Protein AF-A0A847YAJ8-F1 (afdb_monomer_lite)

pLDDT: mean 90.89, std 9.53, range [48.81, 96.44]

Sequence (92 aa):
GNSQVFLFDIVKLYGKRVSEIHFRQSQDGVWTEAFGPGDIDYARLARELIAMGVRPHLVLEQAAEAGTPHTMDGVAAHRQGRKYVVELFGRA

Radius of gyration: 13.33 Å; chains: 1; bounding box: 27×26×34 Å

Foldseek 3Di:
DQPLVCPVVCCVVCVQVAQEDEDWADAPPFTEQAADDHSHPVLVVLVSCVVVVHDHHYHYDGDHDPPHPPPDDNVVRDVRNVVRCCVRNVPD

Secondary structure (DSSP, 8-state):
---HHHHHHHHHHHGGG--EEEE--EETTEEPSS--SSSS-HHHHHHHHHHHT---EEEE-----TT----S-HHHHHHHHHHHHHHHHTT-

Structure (mmCIF, N/CA/C/O backbone):
data_AF-A0A847YAJ8-F1
#
_entry.id   AF-A0A847YAJ8-F1
#
loop_
_atom_site.group_PDB
_atom_site.id
_atom_site.type_symbol
_atom_site.label_atom_id
_atom_site.label_alt_id
_atom_site.label_comp_id
_atom_site.label_asym_id
_atom_site.label_entity_id
_atom_site.label_seq_id
_atom_site.pdbx_PDB_ins_code
_atom_site.Cartn_x
_atom_site.Cartn_y
_atom_site.Cartn_z
_atom_site.occupancy
_atom_site.B_iso_or_equiv
_atom_site.auth_seq_id
_atom_site.auth_comp_id
_atom_site.auth_asym_id
_atom_site.auth_atom_id
_atom_site.pdbx_PDB_model_num
ATOM 1 N N . GLY A 1 1 ? 4.869 10.277 -6.192 1.00 48.81 1 GLY A N 1
ATOM 2 C CA . GLY A 1 1 ? 4.489 10.985 -4.957 1.00 48.81 1 GLY A CA 1
ATOM 3 C C . GLY A 1 1 ? 4.811 10.069 -3.809 1.00 48.81 1 GLY A C 1
ATOM 4 O O . GLY A 1 1 ? 4.030 9.169 -3.558 1.00 48.81 1 GLY A O 1
ATOM 5 N N . ASN A 1 2 ? 5.978 10.249 -3.190 1.00 55.38 2 ASN A N 1
ATOM 6 C CA . ASN A 1 2 ? 6.560 9.281 -2.256 1.00 55.38 2 ASN A CA 1
ATOM 7 C C . ASN A 1 2 ? 6.748 9.962 -0.908 1.00 55.38 2 ASN A C 1
ATOM 9 O O . ASN A 1 2 ? 7.828 10.452 -0.597 1.00 55.38 2 ASN A O 1
ATOM 13 N N . SER A 1 3 ? 5.675 10.073 -0.131 1.00 61.66 3 SER A N 1
ATOM 14 C CA . SER A 1 3 ? 5.791 10.610 1.219 1.00 61.66 3 SER A CA 1
ATOM 15 C C . SER A 1 3 ? 5.099 9.701 2.217 1.00 61.66 3 SER A C 1
ATOM 17 O O . SER A 1 3 ? 4.008 9.988 2.707 1.00 61.66 3 SER A O 1
ATOM 19 N N . GLN A 1 4 ? 5.796 8.616 2.573 1.00 68.06 4 GLN A N 1
ATOM 20 C CA . GLN A 1 4 ? 5.540 7.921 3.835 1.00 68.06 4 GLN A CA 1
ATOM 21 C C . GLN A 1 4 ? 5.556 8.913 5.015 1.00 68.06 4 GLN A C 1
ATOM 23 O O . GLN A 1 4 ? 4.840 8.711 5.993 1.00 68.06 4 GLN A O 1
ATOM 28 N N . VAL A 1 5 ? 6.335 9.999 4.903 1.00 72.56 5 VAL A N 1
ATOM 29 C CA . VAL A 1 5 ? 6.499 11.022 5.945 1.00 72.56 5 VAL A CA 1
ATOM 30 C C . VAL A 1 5 ? 5.154 11.584 6.409 1.00 72.56 5 VAL A C 1
ATOM 32 O O . VAL A 1 5 ? 4.947 11.691 7.610 1.00 72.56 5 VAL A O 1
ATOM 35 N N . PHE A 1 6 ? 4.211 11.855 5.500 1.00 83.94 6 PHE A N 1
ATOM 36 C CA . PHE A 1 6 ? 2.892 12.384 5.881 1.00 83.94 6 PHE A CA 1
ATOM 37 C C . PHE A 1 6 ? 1.821 11.313 6.090 1.00 83.94 6 PHE A C 1
ATOM 39 O O . PHE A 1 6 ? 0.792 11.599 6.701 1.00 83.94 6 PHE A O 1
ATOM 46 N N . LEU A 1 7 ? 2.031 10.086 5.605 1.00 89.75 7 LEU A N 1
ATOM 47 C CA . LEU A 1 7 ? 1.022 9.026 5.670 1.00 89.75 7 LEU A CA 1
ATOM 48 C C . LEU A 1 7 ? 0.541 8.792 7.106 1.00 89.75 7 LEU A C 1
ATOM 50 O O . LEU A 1 7 ? -0.659 8.804 7.371 1.00 89.75 7 LEU A O 1
ATOM 54 N N . PHE A 1 8 ? 1.473 8.608 8.040 1.00 90.88 8 PHE A N 1
ATOM 55 C CA . PHE A 1 8 ? 1.122 8.265 9.417 1.00 90.88 8 PHE A CA 1
ATOM 56 C C . PHE A 1 8 ? 0.535 9.444 10.197 1.00 90.88 8 PHE A C 1
ATOM 58 O O . PHE A 1 8 ? -0.316 9.238 11.060 1.00 90.88 8 PHE A O 1
ATOM 65 N N . ASP A 1 9 ? 0.901 10.680 9.852 1.00 91.88 9 ASP A N 1
ATOM 66 C CA . ASP A 1 9 ? 0.246 11.864 10.412 1.00 91.88 9 ASP A CA 1
ATOM 67 C C . ASP A 1 9 ? -1.215 11.950 9.952 1.00 91.88 9 ASP A C 1
ATOM 69 O O . ASP A 1 9 ? -2.109 12.184 10.766 1.00 91.88 9 ASP A O 1
ATOM 73 N N . ILE A 1 10 ? -1.487 11.673 8.672 1.00 91.50 10 ILE A N 1
ATOM 74 C CA . ILE A 1 10 ? -2.852 11.617 8.133 1.00 91.50 10 ILE A CA 1
ATOM 75 C C . ILE A 1 10 ? -3.660 10.493 8.785 1.00 91.50 10 ILE A C 1
ATOM 77 O O . ILE A 1 10 ? -4.803 10.717 9.187 1.00 91.50 10 ILE A O 1
ATOM 81 N N . VAL A 1 11 ? -3.078 9.304 8.949 1.00 92.38 11 VAL A N 1
ATOM 82 C CA . VAL A 1 11 ? -3.737 8.170 9.620 1.00 92.38 11 VAL A CA 1
ATOM 83 C C . VAL A 1 11 ? -4.043 8.511 11.078 1.00 92.38 11 VAL A C 1
ATOM 85 O O . VAL A 1 11 ? -5.168 8.305 11.530 1.00 92.38 11 VAL A O 1
ATOM 88 N N . LYS A 1 12 ? -3.100 9.125 11.800 1.00 92.81 12 LYS A N 1
ATOM 89 C CA . LYS A 1 12 ? -3.299 9.569 13.185 1.00 92.81 12 LYS A CA 1
ATOM 90 C C . LYS A 1 12 ? -4.390 10.631 13.318 1.00 92.81 12 LYS A C 1
ATOM 92 O O . LYS A 1 12 ? -5.216 10.541 14.224 1.00 92.81 12 LYS A O 1
ATOM 97 N N . LEU A 1 13 ? -4.392 11.642 12.451 1.00 94.56 13 LEU A N 1
ATOM 98 C CA . LEU A 1 13 ? -5.344 12.752 12.526 1.00 94.56 13 LEU A CA 1
ATOM 99 C C . LEU A 1 13 ? -6.738 12.347 12.041 1.00 94.56 13 LEU A C 1
ATOM 101 O O . LEU A 1 13 ? -7.743 12.807 12.586 1.00 94.56 13 LEU A O 1
ATOM 105 N N . TYR A 1 14 ? -6.811 11.509 11.005 1.00 94.62 14 TYR A N 1
ATOM 106 C CA . TYR A 1 14 ? -8.026 11.338 10.214 1.00 94.62 14 TYR A CA 1
ATOM 107 C C . TYR A 1 14 ? -8.445 9.891 9.971 1.00 94.62 14 TYR A C 1
ATOM 109 O O . TYR A 1 14 ? -9.519 9.700 9.409 1.00 94.62 14 TYR A O 1
ATOM 117 N N . GLY A 1 15 ? -7.696 8.887 10.436 1.00 93.06 15 GLY A N 1
ATOM 118 C CA . GLY A 1 15 ? -7.947 7.469 10.152 1.00 93.06 15 GLY A CA 1
ATOM 119 C C . GLY A 1 15 ? -9.385 7.018 10.425 1.00 93.06 15 GLY A C 1
ATOM 120 O O . GLY A 1 15 ? -9.972 6.317 9.613 1.00 93.06 15 GLY A O 1
ATOM 121 N N . LYS A 1 16 ? -10.023 7.516 11.493 1.00 94.94 16 LYS A N 1
ATOM 122 C CA . LYS A 1 16 ? -11.432 7.204 11.822 1.00 94.94 16 LYS A CA 1
ATOM 123 C C . LYS A 1 16 ? -12.467 7.725 10.817 1.00 94.94 16 LYS A C 1
ATOM 125 O O . LYS A 1 16 ? -13.623 7.327 10.884 1.00 94.94 16 LYS A O 1
ATOM 130 N N . ARG A 1 17 ? -12.078 8.640 9.928 1.00 95.25 17 ARG A N 1
ATOM 131 C CA . ARG A 1 17 ? -12.927 9.217 8.873 1.00 95.25 17 ARG A CA 1
ATOM 132 C C . ARG A 1 17 ? -12.607 8.643 7.491 1.00 95.25 17 ARG 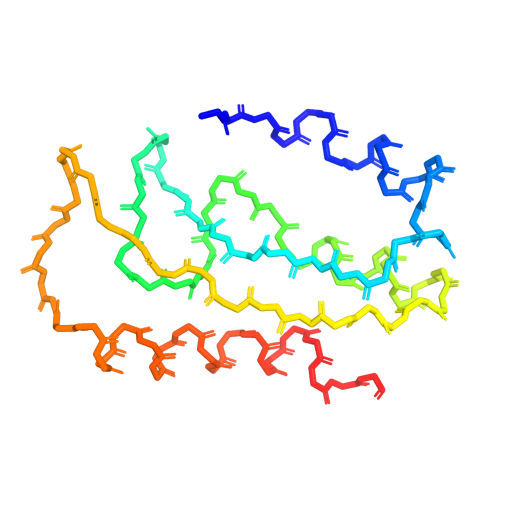A C 1
ATOM 134 O O . ARG A 1 17 ? -13.249 9.029 6.522 1.00 95.25 17 ARG A O 1
ATOM 141 N N . VAL A 1 18 ? -11.610 7.765 7.394 1.00 92.38 18 VAL A N 1
ATOM 142 C CA . VAL A 1 18 ? -11.201 7.147 6.133 1.00 92.38 18 VAL A CA 1
ATOM 143 C C . VAL A 1 18 ? -12.117 5.962 5.847 1.00 92.38 18 VAL A C 1
ATOM 145 O O . VAL A 1 18 ? -12.137 4.988 6.596 1.00 92.38 18 VAL A O 1
ATOM 148 N N . SER A 1 19 ? -12.879 6.049 4.760 1.00 94.19 19 SER A N 1
ATOM 149 C CA . SER A 1 19 ? -13.766 4.979 4.289 1.00 94.19 19 SER A CA 1
ATOM 150 C C . SER A 1 19 ? -13.055 3.968 3.394 1.00 94.19 19 SER A C 1
ATOM 152 O O . SER A 1 19 ? -13.480 2.820 3.305 1.00 94.19 19 SER A O 1
ATOM 154 N N . GLU A 1 20 ? -11.986 4.389 2.724 1.00 95.38 20 GLU A N 1
ATOM 155 C CA . GLU A 1 20 ? -11.313 3.623 1.683 1.00 95.38 20 GLU A CA 1
ATOM 156 C C . GLU A 1 20 ? -9.826 3.981 1.638 1.00 95.38 20 GLU A C 1
ATOM 158 O O . GLU A 1 20 ? -9.455 5.141 1.829 1.00 95.38 20 GLU A O 1
ATOM 163 N N . ILE A 1 21 ? -8.976 2.983 1.397 1.00 93.69 21 ILE A N 1
ATOM 164 C CA . ILE A 1 21 ? -7.541 3.165 1.190 1.00 93.69 21 ILE A CA 1
ATOM 165 C C . ILE A 1 21 ? -7.128 2.419 -0.073 1.00 93.69 21 ILE A C 1
ATOM 167 O O . ILE A 1 21 ? -7.380 1.221 -0.213 1.00 93.69 21 ILE A O 1
ATOM 171 N N . HIS A 1 22 ? -6.466 3.136 -0.977 1.00 94.19 22 HIS A N 1
ATOM 172 C CA . HIS A 1 22 ? -5.852 2.569 -2.173 1.00 94.19 22 HIS A CA 1
ATOM 173 C C . HIS A 1 22 ? -4.385 2.265 -1.885 1.00 94.19 22 HIS A C 1
ATOM 175 O O . HIS A 1 22 ? -3.644 3.098 -1.357 1.00 94.19 22 HIS A O 1
ATOM 181 N N . PHE A 1 23 ? -3.981 1.040 -2.183 1.00 92.19 23 PHE A N 1
ATOM 182 C CA . PHE A 1 23 ? -2.659 0.513 -1.906 1.00 92.19 23 PHE A CA 1
ATOM 183 C C . PHE A 1 23 ? -1.862 0.367 -3.191 1.00 92.19 23 PHE A C 1
ATOM 185 O O . PHE A 1 23 ? -2.251 -0.384 -4.083 1.00 92.19 23 PHE A O 1
ATOM 192 N N . ARG A 1 24 ? -0.703 1.020 -3.224 1.00 92.25 24 ARG A N 1
ATOM 193 C CA . ARG A 1 24 ? 0.333 0.857 -4.242 1.00 92.25 24 ARG A CA 1
ATOM 194 C C . ARG A 1 24 ? 1.689 0.918 -3.554 1.00 92.25 24 ARG A C 1
ATOM 196 O O . ARG A 1 24 ? 1.842 1.654 -2.585 1.00 92.25 24 ARG A O 1
ATOM 203 N N . GLN A 1 25 ? 2.663 0.164 -4.047 1.00 93.56 25 GLN A N 1
ATOM 204 C CA . GLN A 1 25 ? 4.005 0.140 -3.477 1.00 93.56 25 GLN A CA 1
ATOM 205 C C . GLN A 1 25 ? 5.048 0.592 -4.499 1.00 93.56 25 GLN A C 1
ATOM 207 O O . GLN A 1 25 ? 4.870 0.440 -5.709 1.00 93.56 25 GLN A O 1
ATOM 212 N N . SER A 1 26 ? 6.137 1.146 -3.982 1.00 93.75 26 SER A N 1
ATOM 213 C CA . SER A 1 26 ? 7.364 1.407 -4.716 1.00 93.75 26 SER A CA 1
ATOM 214 C C . SER A 1 26 ? 8.572 0.838 -3.974 1.00 93.75 26 SER A C 1
ATOM 216 O O . SER A 1 26 ? 8.499 0.526 -2.786 1.00 93.75 26 SER A O 1
ATOM 218 N N . GLN A 1 27 ? 9.674 0.673 -4.692 1.00 93.19 27 GLN A N 1
ATOM 219 C CA . GLN A 1 27 ? 10.985 0.353 -4.148 1.00 93.19 27 GLN A CA 1
ATOM 220 C C . GLN A 1 27 ? 11.971 1.363 -4.725 1.00 93.19 27 GLN A C 1
ATOM 222 O O . GLN A 1 27 ? 12.047 1.519 -5.946 1.00 93.19 27 GLN A O 1
ATOM 227 N N . ASP A 1 28 ? 12.677 2.078 -3.849 1.00 92.50 28 ASP A N 1
ATOM 228 C CA . ASP A 1 28 ? 13.604 3.153 -4.230 1.00 92.50 28 ASP A CA 1
ATOM 229 C C . ASP A 1 28 ? 12.930 4.215 -5.117 1.00 92.50 28 ASP A C 1
ATOM 231 O O . ASP A 1 28 ? 13.525 4.821 -6.009 1.00 92.50 28 ASP A O 1
ATOM 235 N N . GLY A 1 29 ? 11.642 4.437 -4.857 1.00 91.44 29 GLY A N 1
ATOM 236 C CA . GLY A 1 29 ? 10.799 5.396 -5.542 1.00 91.44 29 GLY A CA 1
ATOM 237 C C . GLY A 1 29 ? 10.219 4.955 -6.883 1.00 91.44 29 GLY A C 1
ATOM 238 O O . GLY A 1 29 ? 9.491 5.760 -7.462 1.00 91.44 29 GLY A O 1
ATOM 239 N N . VAL A 1 30 ? 10.476 3.721 -7.332 1.00 92.88 30 VAL A N 1
ATOM 240 C CA . VAL A 1 30 ? 9.922 3.135 -8.566 1.00 92.88 30 VAL A CA 1
ATOM 241 C C . VAL A 1 30 ? 8.802 2.153 -8.238 1.00 92.88 30 VAL A C 1
ATOM 243 O O . VAL A 1 30 ? 8.959 1.310 -7.355 1.00 92.88 30 VAL A O 1
ATOM 246 N N . TRP A 1 31 ? 7.668 2.224 -8.937 1.00 93.25 31 TRP A N 1
ATOM 247 C CA . TRP A 1 31 ? 6.528 1.336 -8.679 1.00 93.25 31 TRP A CA 1
ATOM 248 C C . TRP A 1 31 ? 6.874 -0.139 -8.880 1.00 93.25 31 TRP A C 1
ATOM 250 O O . TRP A 1 31 ? 7.431 -0.544 -9.909 1.00 93.25 31 TRP A O 1
ATOM 260 N N . THR A 1 32 ? 6.492 -0.948 -7.891 1.00 94.25 32 THR A N 1
ATOM 261 C CA . THR A 1 32 ? 6.665 -2.398 -7.929 1.00 94.25 32 THR A CA 1
ATOM 262 C C . THR A 1 32 ? 5.511 -3.051 -8.680 1.00 94.25 32 THR A C 1
ATOM 264 O O . THR A 1 32 ? 4.360 -2.638 -8.568 1.00 94.25 32 THR A O 1
ATOM 267 N N . GLU A 1 33 ? 5.804 -4.123 -9.418 1.00 94.19 33 GLU A N 1
ATOM 268 C CA . GLU A 1 33 ? 4.787 -4.841 -10.201 1.00 94.19 33 GLU A CA 1
ATOM 269 C C . GLU A 1 33 ? 3.668 -5.405 -9.319 1.00 94.19 33 GLU A C 1
ATOM 271 O O . GLU A 1 33 ? 2.487 -5.305 -9.644 1.00 94.19 33 GLU A O 1
ATOM 276 N N . ALA A 1 34 ? 4.048 -5.983 -8.179 1.00 95.31 34 ALA A N 1
ATOM 277 C CA . ALA A 1 34 ? 3.137 -6.515 -7.181 1.00 95.31 34 ALA A CA 1
ATOM 278 C C .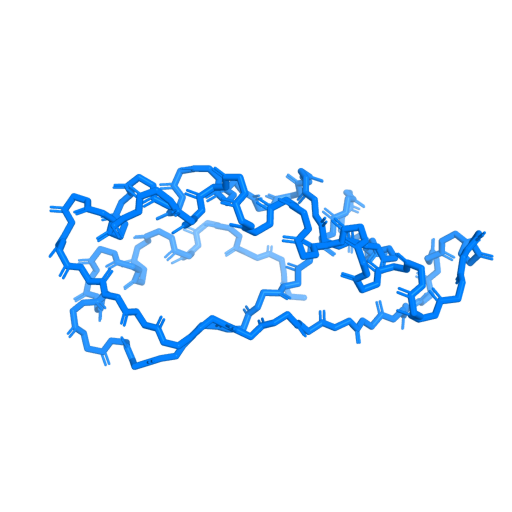 ALA A 1 34 ? 3.208 -5.700 -5.889 1.00 95.31 34 ALA A C 1
ATOM 280 O O . ALA A 1 34 ? 4.265 -5.197 -5.504 1.00 95.31 34 ALA A O 1
ATOM 281 N N . PHE A 1 35 ? 2.080 -5.633 -5.185 1.00 95.62 35 PHE A N 1
ATOM 282 C CA . PHE A 1 35 ? 2.030 -5.077 -3.839 1.00 95.62 35 PHE A CA 1
ATOM 283 C C . PHE A 1 35 ? 2.807 -5.963 -2.851 1.00 95.62 35 PHE A C 1
ATOM 285 O O . PHE A 1 35 ? 2.650 -7.186 -2.845 1.00 95.62 35 PHE A O 1
ATOM 292 N N . GLY A 1 36 ? 3.640 -5.345 -2.016 1.00 94.88 36 GLY A N 1
ATOM 293 C CA . GLY A 1 36 ? 4.576 -6.033 -1.130 1.00 94.88 36 GLY A CA 1
ATOM 294 C C . GLY A 1 36 ? 5.293 -5.072 -0.175 1.00 94.88 36 GLY A C 1
ATOM 295 O O . GLY A 1 36 ? 4.914 -3.899 -0.073 1.00 94.88 36 GLY A O 1
ATOM 296 N N . PRO A 1 37 ? 6.336 -5.549 0.525 1.00 95.44 37 PRO A N 1
ATOM 297 C CA . PRO A 1 37 ? 7.284 -4.678 1.214 1.00 95.44 37 PRO A CA 1
ATOM 298 C C . PRO A 1 37 ? 7.943 -3.693 0.238 1.00 95.44 37 PRO A C 1
ATOM 300 O O . PRO A 1 37 ? 8.109 -4.010 -0.938 1.00 95.44 37 PRO A O 1
ATOM 303 N N . GLY A 1 38 ? 8.318 -2.515 0.732 1.00 93.81 38 GLY A N 1
ATOM 304 C CA . GLY A 1 38 ? 8.948 -1.465 -0.065 1.00 93.81 38 GLY A CA 1
ATOM 305 C C . GLY A 1 38 ? 8.998 -0.148 0.703 1.00 93.81 38 GLY A C 1
ATOM 306 O O . GLY A 1 38 ? 9.089 -0.150 1.932 1.00 93.81 38 GLY A O 1
ATOM 307 N N . ASP 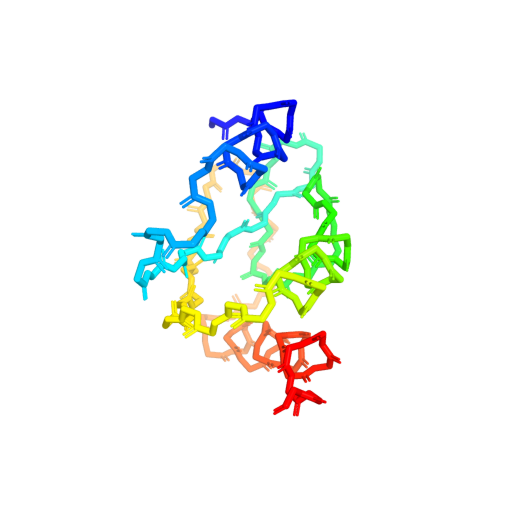A 1 39 ? 8.896 0.963 -0.018 1.00 93.25 39 ASP A N 1
ATOM 308 C CA . ASP A 1 39 ? 9.057 2.321 0.506 1.00 93.25 39 ASP A CA 1
ATOM 309 C C . ASP A 1 39 ? 8.026 2.692 1.585 1.00 93.25 39 ASP A C 1
ATOM 311 O O . ASP A 1 39 ? 8.332 3.491 2.470 1.00 93.25 39 ASP A O 1
ATOM 315 N N . ILE A 1 40 ? 6.808 2.136 1.515 1.00 93.12 40 ILE A N 1
ATOM 316 C CA . ILE A 1 40 ? 5.768 2.312 2.541 1.00 93.12 40 ILE A CA 1
ATOM 317 C C . ILE A 1 40 ? 5.713 1.097 3.480 1.00 93.12 40 ILE A C 1
ATOM 319 O O . ILE A 1 40 ? 5.461 -0.030 3.044 1.00 93.12 40 ILE A O 1
ATOM 323 N N . ASP A 1 41 ? 5.831 1.338 4.790 1.00 93.94 41 ASP A N 1
ATOM 324 C CA . ASP A 1 41 ? 5.639 0.347 5.858 1.00 93.94 41 ASP A CA 1
ATOM 325 C C . ASP A 1 41 ? 4.145 0.044 6.090 1.00 93.94 41 ASP A C 1
ATOM 327 O O . ASP A 1 41 ? 3.492 0.528 7.025 1.00 93.94 41 ASP A O 1
ATOM 331 N N . TYR A 1 42 ? 3.589 -0.801 5.224 1.00 94.31 42 TYR A N 1
ATOM 332 C CA . TYR A 1 42 ? 2.208 -1.269 5.330 1.00 94.31 42 TYR A CA 1
ATOM 333 C C . TYR A 1 42 ? 1.943 -2.148 6.556 1.00 94.31 42 TYR A C 1
ATOM 335 O O . TYR A 1 42 ? 0.805 -2.207 7.026 1.00 94.31 42 TYR A O 1
ATOM 343 N N . ALA A 1 43 ? 2.970 -2.785 7.126 1.00 94.81 43 ALA A N 1
ATOM 344 C CA . ALA A 1 43 ? 2.816 -3.542 8.363 1.00 94.81 43 ALA A CA 1
ATOM 345 C C . ALA A 1 43 ? 2.537 -2.602 9.545 1.00 94.81 43 ALA A C 1
ATOM 347 O O . ALA A 1 43 ? 1.686 -2.896 10.388 1.00 94.81 43 ALA A O 1
ATOM 348 N N . ARG A 1 44 ? 3.212 -1.447 9.603 1.00 94.69 44 ARG A N 1
ATOM 349 C CA . ARG A 1 44 ? 2.886 -0.382 10.557 1.00 94.69 44 ARG A CA 1
ATOM 350 C C . ARG A 1 44 ? 1.495 0.183 10.311 1.00 94.69 44 ARG A C 1
ATOM 352 O O . ARG A 1 44 ? 0.745 0.310 11.277 1.00 94.69 44 ARG A O 1
ATOM 359 N N . LEU A 1 45 ? 1.130 0.460 9.057 1.00 94.00 45 LEU A N 1
ATOM 360 C CA . LEU A 1 45 ? -0.213 0.952 8.731 1.00 94.00 45 LEU A CA 1
ATOM 36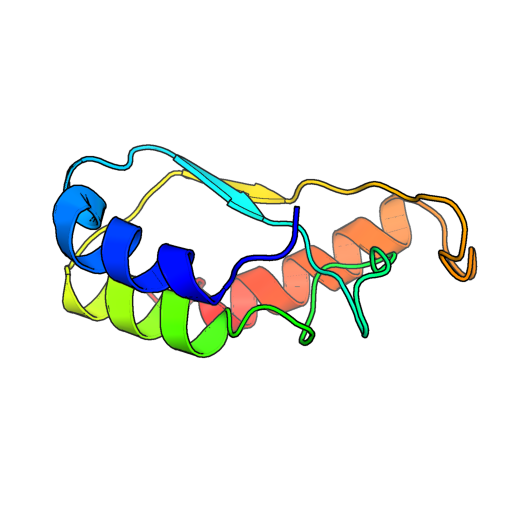1 C C . LEU A 1 45 ? -1.302 -0.009 9.232 1.00 94.00 45 LEU A C 1
ATOM 363 O O . LEU A 1 45 ? -2.249 0.427 9.883 1.00 94.00 45 LEU A O 1
ATOM 367 N N . ALA A 1 46 ? -1.140 -1.313 8.991 1.00 94.50 46 ALA A N 1
ATOM 368 C CA . ALA A 1 46 ? -2.064 -2.334 9.475 1.00 94.50 46 ALA A CA 1
ATOM 369 C C . ALA A 1 46 ? -2.216 -2.294 11.002 1.00 94.50 46 ALA A C 1
ATOM 371 O O . ALA A 1 46 ? -3.338 -2.242 11.506 1.00 94.50 46 ALA A O 1
ATOM 372 N N . ARG A 1 47 ? -1.101 -2.244 11.746 1.00 94.31 47 ARG A N 1
ATOM 373 C CA . ARG A 1 47 ? -1.129 -2.150 13.217 1.00 94.31 47 ARG A CA 1
ATOM 374 C C . ARG A 1 47 ? -1.846 -0.894 13.708 1.00 94.31 47 ARG A C 1
ATOM 376 O O . ARG A 1 47 ? -2.631 -0.983 14.648 1.00 94.31 47 ARG A O 1
ATOM 383 N N . GLU A 1 48 ? -1.595 0.257 13.089 1.00 94.06 48 GLU A N 1
ATOM 384 C CA . GLU A 1 48 ? -2.226 1.522 13.480 1.00 94.06 48 GLU A CA 1
ATOM 385 C C . GLU A 1 48 ? -3.740 1.510 13.222 1.00 94.06 48 GLU A C 1
ATOM 387 O O . GLU A 1 48 ? -4.509 1.879 14.109 1.00 94.06 48 GLU A O 1
ATOM 392 N N . LEU A 1 49 ? -4.190 1.016 12.064 1.00 93.69 49 LEU A N 1
ATOM 393 C CA . LEU A 1 49 ? -5.621 0.907 11.755 1.00 93.69 49 LEU A CA 1
ATOM 394 C C . LEU A 1 49 ? -6.344 -0.068 12.696 1.00 93.69 49 LEU A C 1
ATOM 396 O O . LEU A 1 49 ? -7.428 0.254 13.192 1.00 93.69 49 LEU A O 1
ATOM 400 N N . ILE A 1 50 ? -5.722 -1.213 13.007 1.00 92.38 50 ILE A N 1
ATOM 401 C CA . ILE A 1 50 ? -6.244 -2.186 13.980 1.00 92.38 50 ILE A CA 1
ATOM 402 C C . ILE A 1 50 ? -6.355 -1.547 15.368 1.00 92.38 50 ILE A C 1
ATOM 404 O O . ILE A 1 50 ? -7.409 -1.638 15.996 1.00 92.38 50 ILE A O 1
ATOM 408 N N . ALA A 1 51 ? -5.311 -0.854 15.832 1.00 93.62 51 ALA A N 1
ATOM 409 C CA . ALA A 1 51 ? -5.316 -0.177 17.129 1.00 93.62 51 ALA A CA 1
ATOM 410 C C . ALA A 1 51 ? -6.389 0.924 17.219 1.00 93.62 51 ALA A C 1
ATOM 412 O O . ALA A 1 51 ? -6.931 1.176 18.294 1.00 93.62 51 ALA A O 1
ATOM 413 N N . MET A 1 52 ? -6.728 1.567 16.097 1.00 94.25 52 MET A N 1
ATOM 414 C CA . MET A 1 52 ? -7.811 2.553 16.023 1.00 94.25 52 MET A CA 1
ATOM 415 C C . MET A 1 52 ? -9.212 1.935 15.904 1.00 94.25 52 MET A C 1
ATOM 417 O O . MET A 1 52 ? -10.194 2.671 16.026 1.00 94.25 52 MET A O 1
ATOM 421 N N . GLY A 1 53 ? -9.321 0.625 15.653 1.00 93.62 53 GLY A N 1
ATOM 422 C CA . GLY A 1 53 ? -10.589 -0.060 15.391 1.00 93.62 53 GLY A CA 1
ATOM 423 C C . GLY A 1 53 ? -11.228 0.315 14.048 1.00 93.62 53 GLY A C 1
ATOM 424 O O . GLY A 1 53 ? -12.449 0.256 13.918 1.00 93.62 53 GLY A O 1
ATOM 425 N N . VAL A 1 54 ? -10.430 0.737 13.061 1.00 92.69 54 VAL A N 1
ATOM 426 C CA . VAL A 1 54 ? -10.905 1.194 11.744 1.00 92.69 54 VAL A CA 1
ATOM 427 C C . VAL A 1 54 ? -10.778 0.069 10.718 1.00 92.69 54 VAL A C 1
ATOM 429 O O . VAL A 1 54 ? -9.757 -0.612 10.651 1.00 92.69 54 VAL A O 1
ATOM 432 N N . ARG A 1 55 ? -11.815 -0.110 9.891 1.00 91.94 55 ARG A N 1
ATOM 433 C CA . ARG A 1 55 ? -11.869 -1.115 8.816 1.00 91.94 55 ARG A CA 1
ATOM 434 C C . ARG A 1 55 ? -12.306 -0.460 7.502 1.00 91.94 55 ARG A C 1
ATOM 436 O O . ARG A 1 55 ? -13.484 -0.541 7.157 1.00 91.94 55 ARG A O 1
ATOM 443 N N . PRO A 1 56 ? -11.399 0.239 6.801 1.00 93.50 56 PRO A N 1
ATOM 444 C CA . PRO A 1 56 ? -11.734 0.859 5.530 1.00 93.50 56 PRO A CA 1
ATOM 445 C C . PRO A 1 56 ? -11.837 -0.199 4.425 1.00 93.50 56 PRO A C 1
ATOM 447 O O . PRO A 1 56 ? -11.304 -1.304 4.553 1.00 93.50 56 PRO A O 1
ATOM 450 N N . HIS A 1 57 ? -12.490 0.146 3.318 1.00 95.44 57 HIS A N 1
ATOM 451 C CA . HIS A 1 57 ? -12.395 -0.639 2.093 1.00 95.44 57 HIS A CA 1
ATOM 452 C C . HIS A 1 57 ? -10.956 -0.582 1.567 1.00 95.44 57 HIS A C 1
ATOM 454 O O . HIS A 1 57 ? -10.387 0.500 1.427 1.00 95.44 57 HIS A O 1
ATOM 460 N N . LEU A 1 58 ? -10.347 -1.741 1.324 1.00 94.00 58 LEU A N 1
ATOM 461 C CA . LEU A 1 58 ? -8.958 -1.837 0.882 1.00 94.00 58 LEU A CA 1
ATOM 462 C C . LEU A 1 58 ? -8.935 -2.173 -0.605 1.00 94.00 58 LEU A C 1
ATOM 464 O O . LEU A 1 58 ? -9.423 -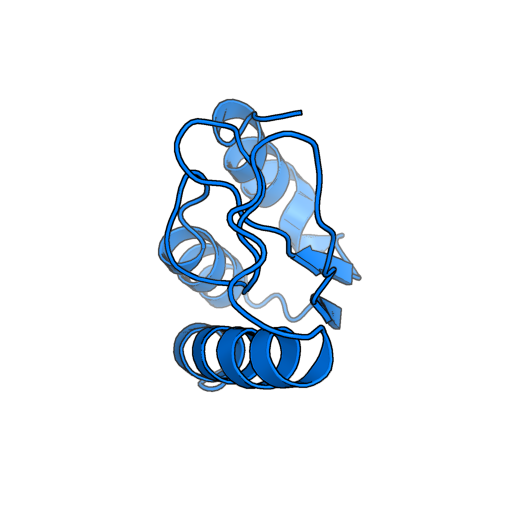3.234 -1.001 1.00 94.00 58 LEU A O 1
ATOM 468 N N . VAL A 1 59 ? -8.342 -1.294 -1.408 1.00 95.50 59 VAL A N 1
ATOM 469 C CA . VAL A 1 59 ? -8.222 -1.468 -2.859 1.00 95.50 59 VAL A CA 1
ATOM 470 C C . VAL A 1 59 ? -6.761 -1.659 -3.223 1.00 95.50 59 VAL A C 1
ATOM 472 O O . VAL A 1 59 ? -5.919 -0.832 -2.888 1.00 95.50 59 VAL A O 1
ATOM 475 N N . LEU A 1 60 ? -6.457 -2.748 -3.923 1.00 93.94 60 LEU A N 1
ATOM 476 C CA . LEU A 1 60 ? -5.149 -2.947 -4.540 1.00 93.94 60 LEU A CA 1
ATOM 477 C C . LEU A 1 60 ? -5.102 -2.208 -5.875 1.00 93.94 60 LEU A C 1
ATOM 479 O O . LEU A 1 60 ? -5.781 -2.598 -6.822 1.00 93.94 60 LEU A O 1
ATOM 483 N N . GLU A 1 61 ? -4.283 -1.165 -5.950 1.00 90.81 61 GLU A N 1
ATOM 484 C CA . GLU A 1 61 ? -4.043 -0.406 -7.171 1.00 90.81 61 GLU A CA 1
ATOM 485 C C . GLU A 1 61 ? -2.742 -0.893 -7.816 1.00 90.81 61 GLU A C 1
ATOM 487 O O . GLU A 1 61 ? -1.641 -0.685 -7.303 1.00 90.81 61 GLU A O 1
ATOM 492 N N . GLN A 1 62 ? -2.871 -1.572 -8.953 1.00 86.56 62 GLN A N 1
ATOM 493 C CA . GLN A 1 62 ? -1.729 -2.032 -9.733 1.00 86.56 62 GLN A CA 1
ATOM 494 C C . GLN A 1 62 ? -1.420 -1.041 -10.839 1.00 86.56 62 GLN A C 1
ATOM 496 O O . GLN A 1 62 ? -2.303 -0.665 -11.608 1.00 86.56 62 GLN A O 1
ATOM 501 N N . ALA A 1 63 ? -0.153 -0.675 -10.959 1.00 86.31 63 ALA A N 1
ATOM 502 C CA . ALA A 1 63 ? 0.323 0.136 -12.058 1.00 86.31 63 ALA A CA 1
ATOM 503 C C . ALA A 1 63 ? 1.809 -0.139 -12.303 1.00 86.31 63 ALA A C 1
ATOM 505 O O . ALA A 1 63 ? 2.520 -0.595 -11.410 1.00 86.31 63 ALA A O 1
ATOM 506 N N . ALA A 1 64 ? 2.264 0.146 -13.518 1.00 90.00 64 ALA A N 1
ATOM 507 C CA . ALA A 1 64 ? 3.670 0.116 -13.894 1.00 90.00 64 ALA A CA 1
ATOM 508 C C . ALA A 1 64 ? 4.059 1.492 -14.435 1.00 90.00 64 ALA A C 1
ATOM 510 O O . ALA A 1 64 ? 3.235 2.182 -15.041 1.00 90.00 64 ALA A O 1
ATOM 511 N N . GLU A 1 65 ? 5.308 1.877 -14.224 1.00 91.75 65 GLU A N 1
ATOM 512 C CA . GLU A 1 65 ? 5.871 3.129 -14.715 1.00 91.75 65 GLU A CA 1
ATOM 513 C C . GLU A 1 65 ? 7.251 2.895 -15.339 1.00 91.75 65 GLU A C 1
ATOM 515 O O . GLU A 1 65 ? 7.730 1.763 -15.445 1.00 91.75 65 GLU A O 1
ATOM 520 N N . ALA A 1 66 ? 7.903 3.971 -15.779 1.00 94.25 66 ALA A N 1
ATOM 521 C CA . ALA A 1 66 ? 9.271 3.881 -16.266 1.00 94.25 66 ALA A CA 1
ATOM 522 C C . ALA A 1 66 ? 10.196 3.332 -15.164 1.00 94.25 66 ALA A C 1
ATOM 524 O O . ALA A 1 66 ? 10.312 3.919 -14.093 1.00 94.25 66 ALA A O 1
ATOM 525 N N . GLY A 1 67 ? 10.870 2.215 -15.450 1.00 94.12 67 GLY A N 1
ATOM 526 C CA . GLY A 1 67 ? 11.764 1.536 -14.507 1.00 94.12 67 GLY A CA 1
ATOM 527 C C . GLY A 1 67 ? 11.141 0.332 -13.797 1.00 94.12 67 GLY A C 1
ATOM 528 O O . GLY A 1 67 ? 11.875 -0.425 -13.163 1.00 94.12 67 GLY A O 1
ATOM 529 N N . THR A 1 68 ? 9.831 0.097 -13.929 1.00 94.44 68 THR A N 1
ATOM 530 C CA . THR A 1 68 ? 9.215 -1.140 -13.435 1.00 94.44 68 THR A CA 1
ATOM 531 C C . THR A 1 68 ? 9.821 -2.360 -14.168 1.00 94.44 68 THR A C 1
ATOM 533 O O . THR A 1 68 ? 9.987 -2.305 -15.385 1.00 94.44 68 THR A O 1
ATOM 536 N N . PRO A 1 69 ? 10.159 -3.476 -13.486 1.00 92.69 69 PRO A N 1
ATOM 537 C CA . PRO A 1 69 ? 10.910 -4.581 -14.105 1.00 92.69 69 PRO A CA 1
ATOM 538 C C . PRO A 1 69 ? 10.206 -5.369 -15.225 1.00 92.69 69 PRO A C 1
ATOM 540 O O . PRO A 1 69 ? 10.887 -6.034 -16.003 1.00 92.69 69 PRO A O 1
ATOM 543 N N . HIS A 1 70 ? 8.873 -5.312 -15.322 1.00 94.31 70 HIS A N 1
ATOM 544 C CA . HIS A 1 70 ? 8.065 -6.029 -16.325 1.00 94.31 70 HIS A CA 1
ATOM 545 C C . HIS A 1 70 ? 8.327 -7.551 -16.388 1.00 94.31 70 HIS A C 1
ATOM 547 O O . HIS A 1 70 ? 8.377 -8.149 -17.464 1.00 94.31 70 HIS A O 1
ATOM 553 N N . THR A 1 71 ? 8.495 -8.190 -15.230 1.00 95.62 71 THR A N 1
ATOM 554 C CA . THR A 1 71 ? 8.726 -9.634 -15.090 1.00 95.62 71 THR A CA 1
ATOM 555 C C . THR A 1 71 ? 7.442 -10.462 -15.000 1.00 95.62 71 THR A C 1
ATOM 557 O O . THR A 1 71 ? 7.505 -11.688 -15.121 1.00 95.62 71 THR A O 1
ATOM 560 N N . MET A 1 72 ? 6.275 -9.838 -14.799 1.00 94.56 72 MET A N 1
ATOM 561 C CA . MET A 1 72 ? 4.994 -10.540 -14.682 1.00 94.56 72 MET A CA 1
ATOM 562 C C . MET A 1 72 ? 3.821 -9.787 -15.320 1.00 94.56 72 MET A C 1
ATOM 564 O O . MET A 1 72 ? 3.860 -8.576 -15.520 1.00 94.56 72 MET A O 1
ATOM 568 N N . ASP A 1 73 ? 2.745 -10.517 -15.628 1.00 95.12 73 ASP A N 1
ATOM 569 C CA . ASP A 1 73 ? 1.492 -9.905 -16.070 1.00 95.12 73 ASP A CA 1
ATOM 570 C C . ASP A 1 73 ? 0.674 -9.349 -14.889 1.00 95.12 73 ASP A C 1
ATOM 572 O O . ASP A 1 73 ? 0.925 -9.638 -13.712 1.00 95.12 73 ASP A O 1
ATOM 576 N N . GLY A 1 74 ? -0.354 -8.559 -15.213 1.00 93.12 74 GLY A N 1
ATOM 577 C CA . GLY A 1 74 ? -1.220 -7.943 -14.208 1.00 93.12 74 GLY A CA 1
ATOM 578 C C . GLY A 1 74 ? -1.929 -8.958 -13.303 1.00 93.12 74 GLY A C 1
ATOM 579 O O . GLY A 1 74 ? -2.115 -8.695 -12.116 1.00 93.12 74 GLY A O 1
ATOM 580 N N . VAL A 1 75 ? -2.275 -10.145 -13.808 1.00 95.75 75 VAL A N 1
ATOM 581 C CA . VAL A 1 75 ? -2.984 -11.175 -13.031 1.00 95.75 75 VAL A CA 1
ATOM 582 C C . VAL A 1 75 ? -2.053 -11.822 -12.005 1.00 95.75 75 VAL A C 1
ATOM 584 O O . VAL A 1 75 ? -2.441 -12.015 -10.847 1.00 95.75 75 VAL A O 1
ATOM 587 N N . ALA A 1 76 ? -0.829 -12.158 -12.407 1.00 96.38 76 ALA A N 1
ATOM 588 C CA . ALA A 1 76 ? 0.206 -12.701 -11.540 1.00 96.38 76 ALA A CA 1
ATOM 589 C C . ALA A 1 76 ? 0.579 -11.695 -10.444 1.00 96.38 76 ALA A C 1
ATOM 591 O O . ALA A 1 76 ? 0.538 -12.042 -9.258 1.00 96.38 76 ALA A O 1
ATOM 592 N N . ALA A 1 77 ? 0.809 -10.436 -10.827 1.00 95.81 77 ALA A N 1
ATOM 593 C CA . ALA A 1 77 ? 1.036 -9.340 -9.895 1.00 95.81 77 ALA A CA 1
ATOM 594 C C . ALA A 1 77 ? -0.118 -9.175 -8.891 1.00 95.81 77 ALA A C 1
ATOM 596 O O . ALA A 1 77 ? 0.116 -9.020 -7.690 1.00 95.81 77 ALA A O 1
ATOM 597 N N . HIS A 1 78 ? -1.371 -9.287 -9.347 1.00 95.69 78 HIS A N 1
ATOM 598 C CA . HIS A 1 78 ? -2.542 -9.087 -8.492 1.00 95.69 78 HIS A CA 1
ATOM 599 C C . HIS A 1 78 ? -2.655 -10.204 -7.458 1.00 95.69 78 HIS A C 1
ATOM 601 O O . HIS A 1 78 ? -2.894 -9.970 -6.272 1.00 95.69 78 HIS A O 1
ATOM 607 N N . ARG A 1 79 ? -2.451 -11.453 -7.898 1.00 96.44 79 ARG A N 1
ATOM 608 C CA . ARG A 1 79 ? -2.453 -12.630 -7.019 1.00 96.44 79 ARG A CA 1
ATOM 609 C C . ARG A 1 79 ? -1.362 -12.536 -5.959 1.00 96.44 79 ARG A C 1
ATOM 611 O O . ARG A 1 79 ? -1.628 -12.889 -4.811 1.00 96.44 79 ARG A O 1
ATOM 618 N N . GLN A 1 80 ? -0.168 -12.076 -6.332 1.00 96.12 80 GLN A N 1
ATOM 619 C CA . GLN A 1 80 ? 0.940 -11.846 -5.405 1.00 96.12 80 GLN A CA 1
ATOM 620 C C . GLN A 1 80 ? 0.574 -10.753 -4.388 1.00 96.12 80 GLN A C 1
ATOM 622 O O . GLN A 1 80 ? 0.620 -11.004 -3.185 1.00 96.12 80 GLN A O 1
ATOM 62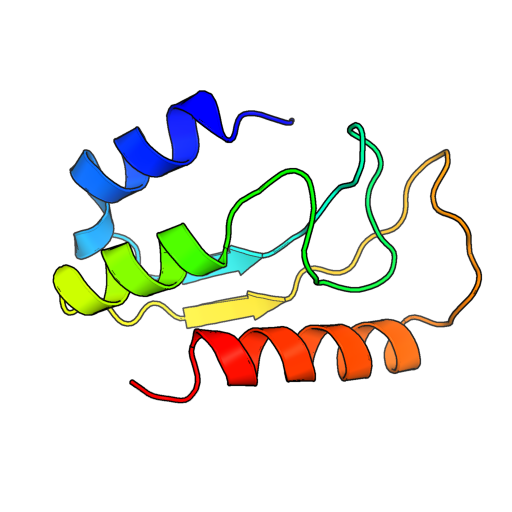7 N N . GLY A 1 81 ? 0.098 -9.597 -4.862 1.00 95.69 81 GLY A N 1
ATOM 628 C CA . GLY A 1 81 ? -0.299 -8.478 -4.006 1.00 95.69 81 GLY A CA 1
ATOM 629 C C . GLY A 1 81 ? -1.414 -8.825 -3.021 1.00 95.69 81 GLY A C 1
ATOM 630 O O . GLY A 1 81 ? -1.331 -8.511 -1.833 1.00 95.69 81 GLY A O 1
ATOM 631 N N . ARG A 1 82 ? -2.426 -9.572 -3.476 1.00 95.50 82 ARG A N 1
ATOM 632 C CA . ARG A 1 82 ? -3.524 -10.042 -2.622 1.00 95.50 82 ARG A CA 1
ATOM 633 C C . ARG A 1 82 ? -3.034 -10.908 -1.465 1.00 95.50 82 ARG A C 1
ATOM 635 O O . ARG A 1 82 ? -3.583 -10.795 -0.372 1.00 95.50 82 ARG A O 1
ATOM 642 N N . LYS A 1 83 ? -2.037 -11.777 -1.677 1.00 96.31 83 LYS A N 1
ATOM 643 C CA . LYS A 1 83 ? -1.483 -12.609 -0.592 1.00 96.31 83 LYS A CA 1
ATOM 644 C C . LYS A 1 83 ? -0.923 -11.731 0.526 1.00 96.31 83 LYS A C 1
ATOM 646 O O . LYS A 1 83 ? -1.265 -11.956 1.682 1.00 96.31 83 LYS A O 1
ATOM 651 N N . TYR A 1 84 ? -0.151 -10.706 0.167 1.00 95.75 84 TYR A N 1
ATOM 652 C CA . TYR A 1 84 ? 0.448 -9.788 1.133 1.00 95.75 84 TYR A CA 1
ATOM 653 C C . TYR A 1 84 ? -0.606 -8.952 1.879 1.00 95.75 84 TYR A C 1
ATOM 655 O O . TYR A 1 84 ? -0.542 -8.822 3.099 1.00 95.75 84 TYR A O 1
ATOM 663 N N . VAL A 1 85 ? -1.650 -8.469 1.190 1.00 94.31 85 VAL A N 1
ATOM 664 C CA . VAL A 1 85 ? -2.776 -7.783 1.860 1.00 94.31 85 VAL A CA 1
ATOM 665 C C . VAL A 1 85 ? -3.473 -8.697 2.863 1.00 94.31 85 VAL A C 1
ATOM 667 O O . VAL A 1 85 ? -3.743 -8.278 3.984 1.00 94.31 85 VAL A O 1
ATOM 670 N N . VAL A 1 86 ? -3.764 -9.946 2.491 1.00 94.12 86 VAL A N 1
ATOM 671 C CA . VAL A 1 86 ? -4.433 -10.899 3.392 1.00 94.12 86 VAL A CA 1
ATOM 672 C C . VAL A 1 86 ? -3.559 -11.232 4.601 1.00 94.12 86 VAL A C 1
ATOM 674 O O . VAL A 1 86 ? -4.081 -11.358 5.704 1.00 94.12 86 VAL A O 1
ATOM 677 N N . GLU A 1 87 ? -2.244 -11.339 4.425 1.00 95.00 87 GLU A N 1
ATOM 678 C CA . GLU A 1 87 ? -1.310 -11.562 5.531 1.00 95.00 87 GLU A CA 1
ATOM 679 C C . GLU A 1 87 ? -1.360 -10.430 6.567 1.00 95.00 87 GLU A C 1
ATOM 681 O O . GLU A 1 87 ? -1.434 -10.695 7.768 1.00 95.00 87 GLU A O 1
ATOM 686 N N . LEU A 1 88 ? -1.367 -9.177 6.105 1.00 93.69 88 LEU A N 1
ATOM 687 C CA . LEU A 1 88 ? -1.328 -8.003 6.977 1.00 93.69 88 LEU A CA 1
ATOM 688 C C . LEU A 1 88 ? -2.695 -7.619 7.557 1.00 93.69 88 LEU A C 1
ATOM 690 O O . LEU A 1 88 ? -2.793 -7.268 8.731 1.00 93.69 88 LEU A O 1
ATOM 694 N N . PHE A 1 89 ? -3.747 -7.668 6.739 1.00 90.75 89 PHE A N 1
ATOM 695 C CA . PHE A 1 89 ? -5.066 -7.112 7.060 1.00 90.75 89 PHE A CA 1
ATOM 696 C C . PHE A 1 89 ? -6.157 -8.179 7.226 1.00 90.75 89 PHE A C 1
ATOM 698 O O . PHE A 1 89 ? -7.240 -7.876 7.717 1.00 90.75 89 PHE A O 1
ATOM 705 N N . GLY A 1 90 ? -5.898 -9.436 6.851 1.00 83.75 90 GLY A N 1
ATOM 706 C CA . GLY A 1 90 ? -6.888 -10.519 6.893 1.00 83.75 90 GLY A CA 1
ATOM 707 C C . GLY A 1 90 ? -7.153 -11.113 8.280 1.00 83.75 90 GLY A C 1
ATOM 708 O O . GLY A 1 90 ? -8.017 -11.976 8.401 1.00 83.75 90 GLY A O 1
ATOM 709 N N . ARG A 1 91 ? -6.425 -10.684 9.321 1.00 61.56 91 ARG A N 1
ATOM 710 C CA . ARG A 1 91 ? -6.581 -11.162 10.712 1.00 61.56 91 ARG A CA 1
ATOM 711 C C . ARG A 1 91 ? -7.409 -10.239 11.613 1.00 61.56 91 ARG A C 1
ATOM 713 O O . ARG A 1 91 ? -7.368 -10.402 12.829 1.00 61.56 91 ARG A O 1
ATOM 720 N N . ALA A 1 92 ? -8.121 -9.272 11.043 1.00 49.47 92 ALA A N 1
ATOM 721 C CA . ALA A 1 92 ? -8.956 -8.356 11.808 1.00 49.47 92 ALA A CA 1
ATOM 722 C C . ALA A 1 92 ? -10.341 -8.952 12.067 1.00 49.47 92 ALA A C 1
ATOM 724 O O . ALA A 1 92 ? -11.055 -9.252 11.087 1.00 49.47 92 ALA A O 1
#